Protein AF-E9J6K9-F1 (afdb_monomer_lite)

Foldseek 3Di:
DVLVVVLVVCLVVHPLPDPPGPNVVSLLVLLVVQVVLQVVLVPDDPVRCVVVVDDPDPPDPCVVVVQVVCCVPPPDNPCRVVCVVVVPPDDPSHPALVVLVVVLCVVCVCCVPPVVVVPNDDQDPVNNVVVVVSSLVSSVSSPRDND

Secondary structure (DSSP, 8-state):
-HHHHHHHHHHHTS-TTSTTSHHHHHHHHHHHHHHHHHHHHTT--HHHHHHHH--SS---TTHHHHHHHHHHH-SS-TTHHHHHHHTSS-------HHHHHHHHHHHHHHHHH-GGGGT--S--HHHHHHHHHHHHHHHHHTT----

Sequence (147 aa):
YFSNFQRFSSWYNGEPWIKGTQAYKDMQYACKMHSLTQAKLSKLDNNQFESEAKIADPWCPDHELLLKDFAAVCPLNTQSCYQMISKSPYIIKNLNNANMACAQCFFFSIILLWPQNIGIHNATNEDMEAFCHMWRCYGYFLGIEDE

Organism: Solenopsis invicta (NCBI:txid13686)

Structure (mmCIF, N/CA/C/O backbone):
data_AF-E9J6K9-F1
#
_entry.id   AF-E9J6K9-F1
#
loop_
_atom_site.group_PDB
_atom_site.id
_atom_site.type_symbol
_atom_site.label_atom_id
_atom_site.label_alt_id
_atom_site.label_comp_id
_atom_site.label_asym_id
_atom_site.label_entity_id
_atom_site.label_seq_id
_atom_site.pdbx_PDB_ins_code
_atom_site.Cartn_x
_atom_site.Cartn_y
_atom_site.Cartn_z
_atom_site.occupancy
_atom_site.B_iso_or_equiv
_atom_site.auth_seq_id
_atom_site.auth_comp_id
_atom_site.auth_asym_id
_atom_site.auth_atom_id
_atom_site.pdbx_PDB_model_num
ATOM 1 N N . TYR A 1 1 ? -4.933 -10.812 5.758 1.00 66.44 1 TYR A N 1
ATOM 2 C CA . TYR A 1 1 ? -3.640 -10.588 5.075 1.00 66.44 1 TYR A CA 1
ATOM 3 C C . TYR A 1 1 ? -3.635 -11.065 3.627 1.00 66.44 1 TYR A C 1
ATOM 5 O O . TYR A 1 1 ? -3.442 -10.230 2.754 1.00 66.44 1 TYR A O 1
ATOM 13 N N . PHE A 1 2 ? -3.928 -12.340 3.337 1.00 80.19 2 PHE A N 1
ATOM 14 C CA . PHE A 1 2 ? -3.914 -12.884 1.966 1.00 80.19 2 PHE A CA 1
ATOM 15 C C . PHE A 1 2 ? -4.754 -12.087 0.946 1.00 80.19 2 PHE A C 1
ATOM 17 O O . PHE A 1 2 ? -4.268 -11.759 -0.131 1.00 80.19 2 PHE A O 1
ATOM 24 N N . SER A 1 3 ? -5.963 -11.656 1.319 1.00 83.94 3 SER A N 1
ATOM 25 C CA . SER A 1 3 ? -6.820 -10.835 0.448 1.00 83.94 3 SER A CA 1
ATOM 26 C C . SER A 1 3 ? -6.194 -9.497 0.035 1.00 83.94 3 SER A C 1
ATOM 28 O O . SER A 1 3 ? -6.480 -8.994 -1.044 1.00 83.94 3 SER A O 1
ATOM 30 N N . ASN A 1 4 ? -5.363 -8.888 0.890 1.00 83.25 4 ASN A N 1
ATOM 31 C CA . ASN A 1 4 ? -4.685 -7.632 0.553 1.00 83.25 4 ASN A CA 1
ATOM 32 C C . ASN A 1 4 ? -3.567 -7.885 -0.454 1.00 83.25 4 ASN A C 1
ATOM 34 O O . ASN A 1 4 ? -3.444 -7.136 -1.415 1.00 83.25 4 ASN A O 1
ATOM 38 N N . PHE A 1 5 ? -2.824 -8.981 -0.285 1.00 86.50 5 PHE A N 1
ATOM 39 C CA . PHE A 1 5 ? -1.806 -9.399 -1.244 1.00 86.50 5 PHE A CA 1
ATOM 40 C C . PHE A 1 5 ? -2.405 -9.719 -2.621 1.00 86.50 5 PHE A C 1
ATOM 42 O O . PHE A 1 5 ? -1.859 -9.309 -3.639 1.00 86.50 5 PHE A O 1
ATOM 49 N N . GLN A 1 6 ? -3.565 -10.382 -2.670 1.00 90.56 6 GLN A N 1
ATOM 50 C CA . GLN A 1 6 ? -4.262 -10.652 -3.932 1.00 90.56 6 GLN A CA 1
ATOM 51 C C . GLN A 1 6 ? -4.650 -9.364 -4.670 1.00 90.56 6 GLN A C 1
ATOM 53 O O . GLN A 1 6 ? -4.396 -9.250 -5.866 1.00 90.56 6 GLN A O 1
ATOM 58 N N . ARG A 1 7 ? -5.212 -8.373 -3.962 1.00 91.50 7 ARG A N 1
ATOM 59 C CA . ARG A 1 7 ? -5.549 -7.067 -4.557 1.00 91.50 7 ARG A CA 1
ATOM 60 C C . ARG A 1 7 ? -4.307 -6.346 -5.056 1.00 91.50 7 ARG A C 1
ATOM 62 O O . ARG A 1 7 ? -4.294 -5.862 -6.177 1.00 91.50 7 ARG A O 1
ATOM 69 N N . PHE A 1 8 ? -3.250 -6.352 -4.250 1.00 89.12 8 PHE A N 1
ATOM 70 C CA . PHE A 1 8 ? -1.967 -5.770 -4.612 1.00 89.12 8 PHE A CA 1
ATOM 71 C C . PHE A 1 8 ? -1.403 -6.373 -5.902 1.00 89.12 8 PHE A C 1
ATOM 73 O O . PHE A 1 8 ? -1.047 -5.656 -6.832 1.00 89.12 8 PHE A O 1
ATOM 80 N N . SER A 1 9 ? -1.411 -7.704 -5.994 1.00 91.62 9 SER A N 1
ATOM 81 C CA . SER A 1 9 ? -1.018 -8.421 -7.204 1.00 91.62 9 SER A CA 1
ATOM 82 C C . SER A 1 9 ? -1.911 -8.061 -8.394 1.00 91.62 9 SER A C 1
ATOM 84 O O . SER A 1 9 ? -1.403 -7.874 -9.497 1.00 91.62 9 SER A O 1
ATOM 86 N N . SER A 1 10 ? -3.222 -7.890 -8.184 1.00 95.12 10 SER A N 1
ATOM 87 C CA . SER A 1 10 ? -4.127 -7.436 -9.244 1.00 95.12 10 SER A CA 1
ATOM 88 C C . SER A 1 10 ? -3.809 -6.025 -9.736 1.00 95.12 10 SER A C 1
ATOM 90 O O . SER A 1 10 ? -4.061 -5.755 -10.906 1.00 95.12 10 SER A O 1
ATOM 92 N N . TRP A 1 11 ? -3.303 -5.126 -8.888 1.00 94.25 11 TRP A N 1
ATOM 93 C CA . TRP A 1 11 ? -2.924 -3.774 -9.308 1.00 94.25 11 TRP A CA 1
ATOM 94 C C . TRP A 1 11 ? -1.689 -3.800 -10.204 1.00 94.25 11 TRP A C 1
ATOM 96 O O . TRP A 1 11 ? -1.707 -3.186 -11.260 1.00 94.25 11 TRP A O 1
ATOM 106 N N . TYR A 1 12 ? -0.665 -4.569 -9.823 1.00 92.00 12 TYR A N 1
ATOM 107 C CA . TYR A 1 12 ? 0.572 -4.715 -10.600 1.00 92.00 12 TYR A CA 1
ATOM 108 C C . TYR A 1 12 ? 0.377 -5.438 -11.934 1.00 92.00 12 TYR A C 1
ATOM 110 O O . TYR A 1 12 ? 1.006 -5.085 -12.924 1.00 92.00 12 TYR A O 1
ATOM 118 N N . ASN A 1 13 ? -0.476 -6.462 -11.954 1.00 94.06 13 ASN A N 1
ATOM 119 C CA . ASN A 1 13 ? -0.681 -7.314 -13.128 1.00 94.06 13 ASN A CA 1
ATOM 120 C C . ASN A 1 13 ? -1.870 -6.879 -13.997 1.00 94.06 13 ASN A C 1
ATOM 122 O O . ASN A 1 13 ? -2.243 -7.590 -14.929 1.00 94.06 13 ASN A O 1
ATOM 126 N N . GLY A 1 14 ? -2.513 -5.761 -13.667 1.00 93.81 14 GLY A N 1
ATOM 127 C CA . GLY A 1 14 ? -3.698 -5.277 -14.360 1.00 93.81 14 GLY A CA 1
ATOM 128 C C . GLY A 1 14 ? -3.661 -3.772 -14.573 1.00 93.81 14 GLY A C 1
ATOM 129 O O . GLY A 1 14 ? -2.646 -3.118 -14.375 1.00 93.81 14 GLY A O 1
ATOM 130 N N . GLU A 1 15 ? -4.800 -3.218 -14.977 1.00 94.19 15 GLU A N 1
ATOM 131 C CA . GLU A 1 15 ? -4.921 -1.798 -15.314 1.00 94.19 15 GLU A CA 1
ATOM 132 C C . GLU A 1 15 ? -5.886 -1.115 -14.336 1.00 94.19 15 GLU A C 1
ATOM 134 O O . GLU A 1 15 ? -7.087 -1.005 -14.618 1.00 94.19 15 GLU A O 1
ATOM 139 N N . PRO A 1 16 ? -5.412 -0.691 -13.147 1.00 94.75 16 PRO A N 1
ATOM 140 C CA . PRO A 1 16 ? -6.264 -0.110 -12.111 1.00 94.75 16 PRO A CA 1
ATOM 141 C C . PRO A 1 16 ? -6.841 1.258 -12.485 1.00 94.75 16 PRO A C 1
ATOM 143 O O . PRO A 1 16 ? -7.762 1.720 -11.820 1.00 94.75 16 PRO A O 1
ATOM 146 N N . TRP A 1 17 ? -6.349 1.884 -13.554 1.00 93.06 17 TRP A N 1
ATOM 147 C CA . TRP A 1 17 ? -6.869 3.131 -14.122 1.00 93.06 17 TRP A CA 1
ATOM 148 C C . TRP A 1 17 ? -7.993 2.920 -15.149 1.00 93.06 17 TRP A C 1
ATOM 150 O O . TRP A 1 17 ? -8.708 3.872 -15.467 1.00 93.06 17 TRP A O 1
ATOM 160 N N . ILE A 1 18 ? -8.206 1.699 -15.656 1.00 95.62 18 ILE A N 1
ATOM 161 C CA . ILE A 1 18 ? -9.270 1.417 -16.630 1.00 95.62 18 ILE A CA 1
ATOM 162 C C . ILE A 1 18 ? -10.536 0.955 -15.910 1.00 95.62 18 ILE A C 1
ATOM 164 O O . ILE A 1 18 ? -10.582 -0.107 -15.288 1.00 95.62 18 ILE A O 1
ATOM 168 N N . LYS A 1 19 ? -11.612 1.738 -16.033 1.00 95.62 19 LYS A N 1
ATOM 169 C CA . LYS A 1 19 ? -12.911 1.405 -15.433 1.00 95.62 19 LYS A CA 1
ATOM 170 C C . LYS A 1 19 ? -13.399 0.033 -15.901 1.00 95.62 19 LYS A C 1
ATOM 172 O O . LYS A 1 19 ? -13.457 -0.249 -17.092 1.00 95.62 19 LYS A O 1
ATOM 177 N N . GLY A 1 20 ? -13.821 -0.792 -14.945 1.00 93.94 20 GLY A N 1
ATOM 178 C CA . GLY A 1 20 ? -14.402 -2.113 -15.202 1.00 93.94 20 GLY A CA 1
ATOM 179 C C . GLY A 1 20 ? -13.421 -3.282 -15.094 1.00 93.94 20 GLY A C 1
ATOM 180 O O . GLY A 1 20 ? -13.884 -4.410 -14.897 1.00 93.94 20 GLY A O 1
ATOM 181 N N . THR A 1 21 ? -12.105 -3.032 -15.121 1.00 96.88 21 THR A N 1
ATOM 182 C CA . THR A 1 21 ? -11.092 -4.070 -14.870 1.00 96.88 21 THR A CA 1
ATOM 183 C C . THR A 1 21 ? -11.161 -4.572 -13.427 1.00 96.88 21 THR A C 1
ATOM 185 O O . THR A 1 21 ? -11.692 -3.903 -12.532 1.00 96.88 21 THR A O 1
ATOM 188 N N . GLN A 1 22 ? -10.623 -5.770 -13.181 1.00 96.25 22 GLN A N 1
ATOM 189 C CA . GLN A 1 22 ? -10.523 -6.305 -11.822 1.00 96.25 22 GLN A CA 1
ATOM 190 C C . GLN A 1 22 ? -9.632 -5.415 -10.942 1.00 96.25 22 GLN A C 1
ATOM 192 O O . GLN A 1 22 ? -10.032 -5.056 -9.839 1.00 96.25 22 GLN A O 1
ATOM 197 N N . ALA A 1 23 ? -8.502 -4.955 -11.485 1.00 96.38 23 ALA A N 1
ATOM 198 C CA . ALA A 1 23 ? -7.586 -4.044 -10.809 1.00 96.38 23 ALA A CA 1
ATOM 199 C C . ALA A 1 23 ? -8.278 -2.743 -10.368 1.00 96.38 23 ALA A C 1
ATOM 201 O O . ALA A 1 23 ? -8.119 -2.319 -9.224 1.00 96.38 23 ALA A O 1
ATOM 202 N N . TYR A 1 24 ? -9.107 -2.148 -11.237 1.00 96.31 24 TYR A N 1
ATOM 203 C CA . TYR A 1 24 ? -9.874 -0.944 -10.910 1.00 96.31 24 TYR A CA 1
ATOM 204 C C . TYR A 1 24 ? -10.867 -1.206 -9.776 1.00 96.31 24 TYR A C 1
ATOM 206 O O . TYR A 1 24 ? -10.946 -0.434 -8.822 1.00 96.31 24 TYR A O 1
ATOM 214 N N . LYS A 1 25 ? -11.609 -2.319 -9.841 1.00 96.31 25 LYS A N 1
ATOM 215 C CA . LYS A 1 25 ? -12.571 -2.700 -8.793 1.00 96.31 25 LYS A CA 1
ATOM 216 C C . LYS A 1 25 ? -11.883 -2.929 -7.449 1.00 96.31 25 LYS A C 1
ATOM 218 O O . LYS A 1 25 ? -12.385 -2.461 -6.429 1.00 96.31 25 LYS A O 1
ATOM 223 N N . ASP A 1 26 ? -10.735 -3.599 -7.447 1.00 96.00 26 ASP A N 1
ATOM 224 C CA . ASP A 1 26 ? -9.959 -3.857 -6.234 1.00 96.00 26 ASP A CA 1
ATOM 225 C C . ASP A 1 26 ? -9.374 -2.574 -5.636 1.00 96.00 26 ASP A C 1
ATOM 227 O O . ASP A 1 26 ? -9.365 -2.416 -4.414 1.00 96.00 26 ASP A O 1
ATOM 231 N N . MET A 1 27 ? -8.942 -1.634 -6.482 1.00 95.38 27 MET A N 1
ATOM 232 C CA . MET A 1 27 ? -8.468 -0.316 -6.054 1.00 95.38 27 MET A CA 1
ATOM 233 C C . MET A 1 27 ? -9.602 0.506 -5.421 1.00 95.38 27 MET A C 1
ATOM 235 O O . MET A 1 27 ? -9.465 1.016 -4.309 1.00 95.38 27 MET A O 1
ATOM 239 N N . GLN A 1 28 ? -10.772 0.552 -6.069 1.00 95.62 28 GLN A N 1
ATOM 240 C CA . GLN A 1 28 ? -11.968 1.216 -5.533 1.00 95.62 28 GLN A CA 1
ATOM 241 C C . GLN A 1 28 ? -12.440 0.582 -4.220 1.00 95.62 28 GLN A C 1
ATOM 243 O O . GLN A 1 28 ? -12.844 1.287 -3.293 1.00 95.62 28 GLN A O 1
ATOM 248 N N . TYR A 1 29 ? -12.367 -0.747 -4.110 1.00 95.25 29 TYR A N 1
ATOM 249 C CA . TYR A 1 29 ? -12.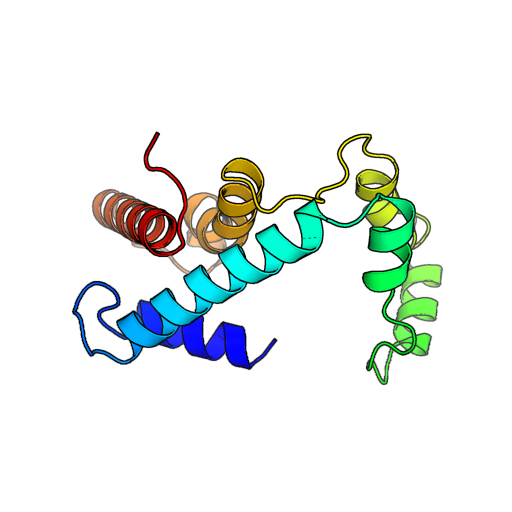673 -1.451 -2.871 1.00 95.25 29 TYR A CA 1
ATOM 250 C C . TYR A 1 29 ? -11.735 -1.016 -1.740 1.00 95.25 29 TYR A C 1
ATOM 252 O O . TYR A 1 29 ? -12.209 -0.688 -0.653 1.00 95.25 29 TYR A O 1
ATOM 260 N N . ALA A 1 30 ? -10.422 -0.978 -1.987 1.00 93.69 30 ALA A N 1
ATOM 261 C CA . ALA A 1 30 ? -9.445 -0.544 -0.992 1.00 93.69 30 ALA A CA 1
ATOM 262 C C . ALA A 1 30 ? -9.681 0.912 -0.561 1.00 93.69 30 ALA A C 1
ATOM 264 O O . ALA A 1 30 ? -9.808 1.167 0.635 1.00 93.69 30 ALA A O 1
ATOM 265 N N . CYS A 1 31 ? -9.866 1.833 -1.515 1.00 94.19 31 CYS A N 1
ATOM 266 C CA . CYS A 1 31 ? -10.216 3.228 -1.233 1.00 94.19 31 CYS A CA 1
ATOM 267 C C . CYS A 1 31 ? -11.468 3.330 -0.344 1.00 94.19 31 CYS A C 1
ATOM 269 O O . CYS A 1 31 ? -11.451 3.997 0.690 1.00 94.19 31 CYS A O 1
ATOM 271 N N . LYS A 1 32 ? -12.542 2.603 -0.683 1.00 95.25 32 LYS A N 1
ATOM 272 C CA . LYS A 1 32 ? -13.773 2.571 0.119 1.00 95.25 32 LYS A CA 1
ATOM 273 C C . LYS A 1 32 ? -13.522 2.051 1.535 1.00 95.25 32 LYS A C 1
ATOM 275 O O . LYS A 1 32 ? -14.063 2.602 2.493 1.00 95.25 32 LYS A O 1
ATOM 280 N N . MET A 1 33 ? -12.716 1.001 1.686 1.00 93.38 33 MET A N 1
ATOM 281 C CA . MET A 1 33 ? -12.370 0.459 3.001 1.00 93.38 33 MET A CA 1
ATOM 282 C C . MET A 1 33 ? -11.546 1.441 3.835 1.00 93.38 33 MET A C 1
ATOM 284 O O . MET A 1 33 ? -11.781 1.526 5.041 1.00 93.38 33 MET A O 1
ATOM 288 N N . HIS A 1 34 ? -10.644 2.212 3.221 1.00 92.38 34 HIS A N 1
ATOM 289 C CA . HIS A 1 34 ? -9.927 3.288 3.904 1.00 92.38 34 HIS A CA 1
ATOM 290 C C . HIS A 1 34 ? -10.900 4.359 4.400 1.00 92.38 34 HIS A C 1
ATOM 292 O O . HIS A 1 34 ? -10.896 4.668 5.588 1.00 92.38 34 HIS A O 1
ATOM 298 N N . SER A 1 35 ? -11.812 4.842 3.548 1.00 91.94 35 SER A N 1
ATOM 299 C CA . SER A 1 35 ? -12.809 5.851 3.938 1.00 91.94 35 SER A CA 1
ATOM 300 C C . SER A 1 35 ? -13.748 5.364 5.047 1.00 91.94 35 SER A C 1
ATOM 302 O O . SER A 1 35 ? -14.042 6.105 5.983 1.00 91.94 35 SER A O 1
ATOM 304 N N . LEU A 1 36 ? -14.212 4.111 4.980 1.00 93.25 36 LEU A N 1
ATOM 305 C CA . LEU A 1 36 ? -15.068 3.523 6.017 1.00 93.25 36 LEU A CA 1
ATOM 306 C C . LEU A 1 36 ? -14.324 3.360 7.343 1.00 93.25 36 LEU A C 1
ATOM 308 O O . LEU A 1 36 ? -14.862 3.701 8.396 1.00 93.25 36 LEU A O 1
ATOM 312 N N . THR A 1 37 ? -13.086 2.867 7.289 1.00 90.06 37 THR A N 1
ATOM 313 C CA . THR A 1 37 ? -12.221 2.750 8.469 1.00 90.06 37 THR A CA 1
ATOM 314 C C . THR A 1 37 ? -11.990 4.124 9.082 1.00 90.06 37 THR A C 1
ATOM 316 O O . THR A 1 37 ? -12.205 4.302 10.276 1.00 90.06 37 THR A O 1
ATOM 319 N N . GLN A 1 38 ? -11.670 5.120 8.262 1.00 89.50 38 GLN A N 1
ATOM 320 C CA . GLN A 1 38 ? -11.474 6.495 8.693 1.00 89.50 38 GLN A CA 1
ATOM 321 C C . GLN A 1 38 ? -12.716 7.079 9.381 1.00 89.50 38 GLN A C 1
ATOM 323 O O . GLN A 1 38 ? -12.621 7.647 10.468 1.00 89.50 38 GLN A O 1
ATOM 328 N N . ALA A 1 39 ? -13.898 6.891 8.791 1.00 90.56 39 ALA A N 1
ATOM 329 C CA . ALA A 1 39 ? -15.163 7.346 9.364 1.00 90.56 39 ALA A CA 1
ATOM 330 C C . ALA A 1 39 ? -15.548 6.610 10.659 1.00 90.56 39 ALA A C 1
ATOM 332 O O . ALA A 1 39 ? -16.301 7.149 11.472 1.00 90.56 39 ALA A O 1
ATOM 333 N N . LYS A 1 40 ? -15.076 5.371 10.846 1.00 90.94 40 LYS A N 1
ATOM 334 C CA . LYS A 1 40 ? -15.224 4.640 12.107 1.00 90.94 40 LYS A CA 1
ATOM 335 C C . LYS A 1 40 ? -14.274 5.207 13.160 1.00 90.94 40 LYS A C 1
ATOM 337 O O . LYS A 1 40 ? -14.720 5.566 14.245 1.00 90.94 40 LYS A O 1
ATOM 342 N N . LEU A 1 41 ? -12.990 5.322 12.829 1.00 88.12 41 LEU A N 1
ATOM 343 C CA . LEU A 1 41 ? -11.948 5.765 13.754 1.00 88.12 41 LEU A CA 1
ATOM 344 C C . LEU A 1 41 ? -12.155 7.205 14.242 1.00 88.12 41 LEU A C 1
ATOM 346 O O . LEU A 1 41 ? -11.871 7.498 15.402 1.00 88.12 41 LEU A O 1
ATOM 350 N N . SER A 1 42 ? -12.707 8.087 13.403 1.00 87.06 42 SER A N 1
ATOM 351 C CA . SER A 1 42 ? -13.007 9.475 13.779 1.00 87.06 42 SER A CA 1
ATOM 352 C C . SER A 1 42 ? -14.069 9.612 14.877 1.00 87.06 42 SER A C 1
ATOM 354 O O . SER A 1 42 ? -14.153 10.665 15.505 1.00 87.06 42 SER A O 1
ATOM 356 N N . LYS A 1 43 ? -14.868 8.565 15.122 1.00 89.88 43 LYS A N 1
ATOM 357 C CA . LYS A 1 43 ? -15.926 8.545 16.146 1.00 89.88 43 LYS A CA 1
ATOM 358 C C . LYS A 1 43 ? -15.474 7.969 17.484 1.00 89.88 43 LYS A C 1
ATOM 360 O O . L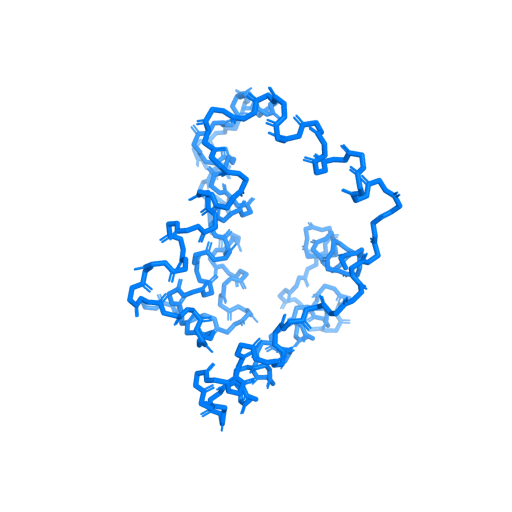YS A 1 43 ? -16.192 8.129 18.464 1.00 89.88 43 LYS A O 1
ATOM 365 N N . LEU A 1 44 ? -14.342 7.273 17.514 1.00 89.50 44 LEU A N 1
ATOM 366 C CA . LEU A 1 44 ? -13.831 6.643 18.728 1.00 89.50 44 LEU A CA 1
ATOM 367 C C . LEU A 1 44 ? -13.008 7.653 19.522 1.00 89.50 44 LEU A C 1
ATOM 369 O O . LEU A 1 44 ? -12.333 8.492 18.931 1.00 89.50 44 LEU A O 1
ATOM 373 N N . ASP A 1 45 ? -13.002 7.570 20.849 1.00 88.38 45 ASP A N 1
ATOM 374 C CA . ASP A 1 45 ? -11.947 8.165 21.677 1.00 88.38 45 ASP A CA 1
ATOM 375 C C . ASP A 1 45 ? -10.712 7.237 21.749 1.00 88.38 45 ASP A C 1
ATOM 377 O O . ASP A 1 45 ? -10.665 6.191 21.101 1.00 88.38 45 ASP A O 1
ATOM 381 N N . ASN A 1 46 ? -9.654 7.653 22.449 1.00 82.75 46 ASN A N 1
ATOM 382 C CA . ASN A 1 46 ? -8.409 6.875 22.496 1.00 82.75 46 ASN A CA 1
ATOM 383 C C . ASN A 1 46 ? -8.564 5.564 23.283 1.00 82.75 46 ASN A C 1
ATOM 385 O O . ASN A 1 46 ? -8.050 4.539 22.848 1.00 82.75 46 ASN A O 1
ATOM 389 N N . ASN A 1 47 ? -9.321 5.572 24.382 1.00 84.94 47 ASN A N 1
ATOM 390 C CA . ASN A 1 47 ? -9.546 4.379 25.199 1.00 84.94 47 ASN A CA 1
ATOM 391 C C . ASN A 1 47 ? -10.432 3.374 24.451 1.00 84.94 47 ASN A C 1
ATOM 393 O O . ASN A 1 47 ? -10.183 2.169 24.474 1.00 84.94 47 ASN A O 1
ATOM 397 N N . GLN A 1 48 ? -11.455 3.873 23.750 1.00 88.69 48 GLN A N 1
ATOM 398 C CA . GLN A 1 48 ? -12.303 3.060 22.879 1.00 88.69 48 GLN A CA 1
ATOM 399 C C . GLN A 1 48 ? -11.497 2.438 21.739 1.00 88.69 48 GLN A C 1
ATOM 401 O O . GLN A 1 48 ? -11.632 1.244 21.479 1.00 88.69 48 GLN A O 1
ATOM 406 N N . PHE A 1 49 ? -10.629 3.224 21.095 1.00 84.88 49 PHE A N 1
ATOM 407 C CA . PHE A 1 49 ? -9.741 2.726 20.051 1.00 84.88 49 PHE A CA 1
ATOM 408 C C . PHE A 1 49 ? -8.826 1.609 20.562 1.00 84.88 49 PHE A C 1
ATOM 410 O O . PHE A 1 49 ? -8.773 0.556 19.938 1.00 84.88 49 PHE A O 1
ATOM 417 N N . GLU A 1 50 ? -8.139 1.800 21.691 1.00 82.12 50 GLU A N 1
ATOM 418 C CA . GLU A 1 50 ? -7.245 0.778 22.254 1.00 82.12 50 GLU A CA 1
ATOM 419 C C . GLU A 1 50 ? -7.985 -0.517 22.596 1.00 82.12 50 GLU A C 1
ATOM 421 O O . GLU A 1 50 ? -7.489 -1.611 22.324 1.00 82.12 50 GLU A O 1
ATOM 426 N N . SER A 1 51 ? -9.193 -0.396 23.149 1.00 86.25 51 SER A N 1
ATOM 427 C CA . SER A 1 51 ? -10.052 -1.540 23.447 1.00 86.25 51 SER A CA 1
ATOM 428 C C . SER A 1 51 ? -10.467 -2.289 22.175 1.00 86.25 51 SER A C 1
ATOM 430 O O . SER A 1 51 ? -10.330 -3.509 22.109 1.00 86.25 51 SER A O 1
ATOM 432 N N . GLU A 1 52 ? -10.918 -1.572 21.138 1.00 86.19 52 GLU A N 1
ATOM 433 C CA . GLU A 1 52 ? -11.339 -2.174 19.864 1.00 86.19 52 GLU A CA 1
ATOM 434 C C . GLU A 1 52 ? -10.174 -2.728 19.034 1.00 86.19 52 GLU A C 1
ATOM 436 O O . GLU A 1 52 ? -10.346 -3.704 18.304 1.00 86.19 52 GLU A O 1
ATOM 441 N N . ALA A 1 53 ? -8.994 -2.115 19.119 1.00 82.44 53 ALA A N 1
ATOM 442 C CA . ALA A 1 53 ? -7.798 -2.554 18.408 1.00 82.44 53 ALA A CA 1
ATOM 443 C C . ALA A 1 53 ? -7.144 -3.786 19.057 1.00 82.44 53 ALA A C 1
ATOM 445 O O . ALA A 1 53 ? -6.287 -4.426 18.441 1.00 82.44 53 ALA A O 1
ATOM 446 N N . LYS A 1 54 ? -7.527 -4.136 20.293 1.00 83.50 54 LYS A N 1
ATOM 447 C CA . LYS A 1 54 ? -6.966 -5.278 21.012 1.00 83.50 54 LYS A CA 1
ATOM 448 C C . LYS A 1 54 ? -7.437 -6.595 20.396 1.00 83.50 54 LYS A C 1
ATOM 450 O O . LYS A 1 54 ? -8.602 -6.973 20.483 1.00 83.50 54 LYS A O 1
ATOM 455 N N . ILE A 1 55 ? -6.495 -7.351 19.839 1.00 82.25 55 ILE A N 1
ATOM 456 C CA . ILE A 1 55 ? -6.736 -8.722 19.381 1.00 82.25 55 ILE A CA 1
ATOM 457 C C . ILE A 1 55 ? -6.657 -9.639 20.606 1.00 82.25 55 ILE A C 1
ATOM 459 O O . ILE A 1 55 ? -5.575 -9.865 21.140 1.00 82.25 55 ILE A O 1
ATOM 463 N N . ALA A 1 56 ? -7.810 -10.111 21.087 1.00 80.38 56 ALA A N 1
ATOM 464 C CA . ALA A 1 56 ? -7.889 -10.899 22.320 1.00 80.38 56 ALA A CA 1
ATOM 465 C C . ALA A 1 56 ? -7.251 -12.293 22.187 1.00 80.38 56 ALA A C 1
ATOM 467 O O . ALA A 1 56 ? -6.632 -12.764 23.135 1.00 80.38 56 ALA A O 1
ATOM 468 N N . ASP A 1 57 ? -7.390 -12.915 21.016 1.00 81.19 57 ASP A N 1
ATOM 469 C CA . ASP A 1 57 ? -6.868 -14.248 20.714 1.00 81.19 57 ASP A CA 1
ATOM 470 C C . ASP A 1 57 ? -6.174 -14.223 19.341 1.00 81.19 57 ASP A C 1
ATOM 472 O O . ASP A 1 57 ? -6.806 -14.465 18.304 1.00 81.19 57 ASP A O 1
ATOM 476 N N . PRO A 1 58 ? -4.907 -13.773 19.277 1.00 78.94 58 PRO A N 1
ATOM 477 C CA . PRO A 1 58 ? -4.181 -13.724 18.022 1.00 78.94 58 PRO A CA 1
ATOM 478 C C . PRO A 1 58 ? -3.925 -15.149 17.539 1.00 78.94 58 PRO A C 1
ATOM 480 O O . PRO A 1 58 ? -3.253 -15.929 18.212 1.00 78.94 58 PRO A O 1
ATOM 483 N N . TRP A 1 59 ? -4.411 -15.485 16.342 1.00 82.62 59 TRP A N 1
ATOM 484 C CA . TRP A 1 59 ? -4.140 -16.806 15.792 1.00 82.62 59 TRP A CA 1
ATOM 485 C C . TRP A 1 59 ? -2.673 -16.924 15.356 1.00 82.62 59 TRP A C 1
ATOM 487 O O . TRP A 1 59 ? -2.299 -16.521 14.254 1.00 82.62 59 TRP A O 1
ATOM 497 N N . CYS A 1 60 ? -1.845 -17.462 16.246 1.00 83.31 60 CYS A N 1
ATOM 498 C CA . CYS A 1 60 ? -0.444 -17.768 16.011 1.00 83.31 60 CYS A CA 1
ATOM 499 C C . CYS A 1 60 ? -0.087 -19.064 16.768 1.00 83.31 60 CYS A C 1
ATOM 501 O O . CYS A 1 60 ? 0.106 -19.013 17.984 1.00 83.31 60 CYS A O 1
ATOM 503 N N . PRO A 1 61 ? -0.023 -20.228 16.087 1.00 88.00 61 PRO A N 1
ATOM 504 C CA . PRO A 1 61 ? 0.274 -21.508 16.740 1.00 88.00 61 PRO A CA 1
ATOM 505 C C . PRO A 1 61 ? 1.608 -21.502 17.495 1.00 88.00 61 PRO A C 1
ATOM 507 O O . PRO A 1 61 ? 1.733 -22.136 18.537 1.00 88.00 61 PRO A O 1
ATOM 510 N N . ASP A 1 62 ? 2.569 -20.721 17.005 1.00 89.75 62 ASP A N 1
ATOM 511 C CA . ASP A 1 62 ? 3.901 -20.596 17.590 1.00 89.75 62 ASP A CA 1
ATOM 512 C C . ASP A 1 62 ? 4.012 -19.424 18.577 1.00 89.75 62 ASP A C 1
ATOM 514 O O . ASP A 1 62 ? 5.115 -19.068 18.977 1.00 89.75 62 ASP A O 1
ATOM 518 N N . HIS A 1 63 ? 2.903 -18.796 18.989 1.00 84.69 63 HIS A N 1
ATOM 519 C CA . HIS A 1 63 ? 2.933 -17.586 19.819 1.00 84.69 63 HIS A CA 1
ATOM 520 C C . HIS A 1 63 ? 3.754 -17.765 21.101 1.00 84.69 63 HIS A C 1
ATOM 522 O O . HIS A 1 63 ? 4.633 -16.957 21.393 1.00 84.69 63 HIS A O 1
ATOM 528 N N . GLU A 1 64 ? 3.510 -18.843 21.851 1.00 85.88 64 GLU A N 1
ATOM 529 C CA . GLU A 1 64 ? 4.251 -19.120 23.086 1.00 85.88 64 GLU A CA 1
ATOM 530 C C . GLU A 1 64 ? 5.728 -19.433 22.835 1.00 85.88 64 GLU A C 1
ATOM 532 O O . GLU A 1 64 ? 6.580 -19.067 23.646 1.00 85.88 64 GLU A O 1
ATOM 537 N N . LEU A 1 65 ? 6.032 -20.111 21.725 1.00 89.38 65 LEU A N 1
ATOM 538 C CA . LEU A 1 65 ? 7.398 -20.445 21.337 1.00 89.38 65 LEU A CA 1
ATOM 539 C C . LEU A 1 65 ? 8.170 -19.172 20.980 1.00 89.38 65 LEU A C 1
ATOM 541 O O . LEU A 1 65 ? 9.217 -18.905 21.562 1.00 89.38 65 LEU A O 1
ATOM 545 N N . LEU A 1 66 ? 7.590 -18.335 20.119 1.00 85.00 66 LEU A N 1
ATOM 546 C CA . LEU A 1 66 ? 8.153 -17.047 19.729 1.00 85.00 66 LEU A CA 1
ATOM 547 C C . LEU A 1 66 ? 8.371 -16.144 20.946 1.00 85.00 66 LEU A C 1
ATOM 549 O O . LEU A 1 66 ? 9.429 -15.534 21.061 1.00 85.00 66 LEU A O 1
ATOM 553 N N . LEU A 1 67 ? 7.422 -16.077 21.886 1.00 82.88 67 LEU A N 1
ATOM 554 C CA . LEU A 1 67 ? 7.594 -15.294 23.115 1.00 82.88 67 LEU A CA 1
ATOM 555 C C . LEU A 1 67 ? 8.799 -15.759 23.945 1.00 82.88 67 LEU A C 1
ATOM 557 O O . LEU A 1 67 ? 9.541 -14.917 24.453 1.00 82.88 67 LEU A O 1
ATOM 561 N N . LYS A 1 68 ? 9.011 -17.075 24.072 1.00 87.44 68 LYS A N 1
ATOM 562 C CA . LYS A 1 68 ? 10.177 -17.637 24.776 1.00 87.44 68 LYS A CA 1
ATOM 563 C C . LYS A 1 68 ? 11.477 -17.302 24.053 1.00 87.44 68 LYS A C 1
ATOM 565 O O . LYS A 1 68 ? 12.418 -16.838 24.695 1.00 87.44 68 LYS A O 1
ATOM 570 N N . ASP A 1 69 ? 11.508 -17.482 22.737 1.00 86.81 69 ASP A N 1
ATOM 571 C CA . ASP A 1 69 ? 12.695 -17.224 21.921 1.00 86.81 69 ASP A CA 1
ATOM 572 C C . ASP A 1 69 ? 13.072 -15.739 21.939 1.00 86.81 69 ASP A C 1
ATOM 574 O O . ASP A 1 69 ? 14.229 -15.385 22.176 1.00 86.81 69 ASP A O 1
ATOM 578 N N . PHE A 1 70 ? 12.093 -14.843 21.784 1.00 81.62 70 PHE A N 1
ATOM 579 C CA . PHE A 1 70 ? 12.346 -13.410 21.878 1.00 81.62 70 PHE A CA 1
ATOM 580 C C . PHE A 1 70 ? 12.815 -12.997 23.277 1.00 81.62 70 PHE A C 1
ATOM 582 O O . PHE A 1 70 ? 13.721 -12.173 23.377 1.00 81.62 70 PHE A O 1
ATOM 589 N N . ALA A 1 71 ? 12.255 -13.565 24.350 1.00 80.81 71 ALA A N 1
ATOM 590 C CA . ALA A 1 71 ? 12.707 -13.277 25.712 1.00 80.81 71 ALA A CA 1
ATOM 591 C C . ALA A 1 71 ? 14.147 -13.758 25.977 1.00 80.81 71 ALA A C 1
ATOM 593 O O . ALA A 1 71 ? 14.852 -13.150 26.781 1.00 80.81 71 ALA A O 1
ATOM 594 N N . ALA A 1 72 ? 14.587 -14.827 25.307 1.00 84.56 72 ALA A N 1
ATOM 595 C CA . ALA A 1 72 ? 15.932 -15.377 25.451 1.00 84.56 72 ALA A CA 1
ATOM 596 C C . ALA A 1 72 ? 16.996 -14.622 24.634 1.00 84.56 72 ALA A C 1
ATOM 598 O O . ALA A 1 72 ? 18.145 -14.538 25.066 1.00 84.56 72 ALA A O 1
ATOM 599 N N . VAL A 1 73 ? 16.637 -14.096 23.455 1.00 81.62 73 VAL A N 1
ATOM 600 C CA . VAL A 1 73 ? 17.605 -13.555 22.480 1.00 81.62 73 VAL A CA 1
ATOM 601 C C . VAL A 1 73 ? 17.561 -12.029 22.372 1.00 81.62 73 VAL A C 1
ATOM 603 O O . VAL A 1 73 ? 18.567 -11.417 22.016 1.00 81.62 73 VAL A O 1
ATOM 606 N N . CYS A 1 74 ? 16.428 -11.384 22.663 1.00 69.12 74 CYS A N 1
ATOM 607 C CA . CYS A 1 74 ? 16.287 -9.945 22.466 1.00 69.12 74 CYS A CA 1
ATOM 608 C C . CYS A 1 74 ? 16.886 -9.163 23.657 1.00 69.12 74 CYS A C 1
ATOM 610 O O . CYS A 1 74 ? 16.341 -9.219 24.759 1.00 69.12 74 CYS A O 1
ATOM 612 N N . PRO A 1 75 ? 17.970 -8.380 23.466 1.00 65.12 75 PRO A N 1
ATOM 613 C CA . PRO A 1 75 ? 18.551 -7.548 24.530 1.00 65.12 75 PRO A CA 1
ATOM 614 C C . PRO A 1 75 ? 17.637 -6.378 24.925 1.00 65.12 75 PRO A C 1
ATOM 616 O O . PRO A 1 75 ? 17.820 -5.741 25.961 1.00 65.12 75 PRO A O 1
ATOM 619 N N . LEU A 1 76 ? 16.647 -6.088 24.085 1.00 57.84 76 LEU A N 1
ATOM 620 C CA . LEU A 1 76 ? 15.556 -5.178 24.361 1.00 57.84 76 LEU A CA 1
ATOM 621 C C . LEU A 1 76 ? 14.378 -6.025 24.853 1.00 57.84 76 LEU A C 1
ATOM 623 O O . LEU A 1 76 ? 14.035 -7.011 24.209 1.00 57.84 76 LEU A O 1
ATOM 627 N N . ASN A 1 77 ? 13.733 -5.650 25.961 1.00 58.62 77 ASN A N 1
ATOM 628 C CA . ASN A 1 77 ? 12.463 -6.268 26.370 1.00 58.62 77 ASN A CA 1
ATOM 629 C C . ASN A 1 77 ? 11.555 -6.395 25.127 1.00 58.62 77 ASN A C 1
ATOM 631 O O . ASN A 1 77 ? 11.494 -5.443 24.354 1.00 58.62 77 ASN A O 1
ATOM 635 N N . THR A 1 78 ? 10.883 -7.530 24.901 1.00 53.22 78 THR A N 1
ATOM 636 C CA . THR A 1 78 ? 9.960 -7.779 23.768 1.00 53.22 78 THR A CA 1
ATOM 637 C C . THR A 1 78 ? 8.995 -6.624 23.499 1.00 53.22 78 THR A C 1
ATOM 639 O O . THR A 1 78 ? 8.583 -6.382 22.367 1.00 53.22 78 THR A O 1
ATOM 642 N N . GLN A 1 79 ? 8.682 -5.849 24.535 1.00 54.06 79 GLN A N 1
ATOM 643 C CA . GLN A 1 79 ? 7.893 -4.632 24.440 1.00 54.06 79 GLN A CA 1
ATOM 644 C C . GLN A 1 79 ? 8.595 -3.437 23.760 1.00 54.06 79 GLN A C 1
ATOM 646 O O . GLN A 1 79 ? 7.913 -2.484 23.430 1.00 54.06 79 GLN A O 1
ATOM 651 N N . SER A 1 80 ? 9.916 -3.401 23.579 1.00 51.62 80 SER A N 1
ATOM 652 C CA . SER A 1 80 ? 10.704 -2.183 23.305 1.00 51.62 80 SER A CA 1
ATOM 653 C C . SER A 1 80 ? 10.444 -1.562 21.934 1.00 51.62 80 SER A C 1
ATOM 655 O O . SER A 1 80 ? 10.351 -0.340 21.827 1.00 51.62 80 SER A O 1
ATOM 657 N N . CYS A 1 81 ? 10.310 -2.377 20.886 1.00 47.31 81 CYS A N 1
ATOM 658 C CA . CYS A 1 81 ? 10.004 -1.880 19.541 1.00 47.31 81 CYS A CA 1
ATOM 659 C C . CYS A 1 81 ? 8.582 -1.295 19.508 1.00 47.31 81 CYS A C 1
ATOM 661 O O . CYS A 1 81 ? 8.350 -0.222 18.955 1.00 47.31 81 CYS A O 1
ATOM 663 N N . TYR A 1 82 ? 7.653 -1.955 20.209 1.00 53.22 82 TYR A N 1
ATOM 664 C CA . TYR A 1 82 ? 6.302 -1.452 20.453 1.00 53.22 82 TYR A CA 1
ATOM 665 C C . TYR A 1 82 ? 6.284 -0.229 21.373 1.00 53.22 82 TYR A C 1
ATOM 667 O O . TYR A 1 82 ? 5.468 0.657 21.162 1.00 53.22 82 TYR A O 1
ATOM 675 N N . GLN A 1 83 ? 7.188 -0.134 22.350 1.00 53.34 83 GLN A N 1
ATOM 676 C CA . GLN A 1 83 ? 7.265 0.986 23.284 1.00 53.34 83 GLN A CA 1
ATOM 677 C C . GLN A 1 83 ? 7.629 2.287 22.582 1.00 53.34 83 GLN A C 1
ATOM 679 O O . GLN A 1 83 ? 7.173 3.336 23.017 1.00 53.34 83 GLN A O 1
ATOM 684 N N . MET A 1 84 ? 8.426 2.251 21.513 1.00 54.66 84 MET A N 1
ATOM 685 C CA . MET A 1 84 ? 8.730 3.456 20.736 1.00 54.66 84 MET A CA 1
ATOM 686 C C . MET A 1 84 ? 7.464 4.044 20.095 1.00 54.66 84 MET A C 1
ATOM 688 O O . MET A 1 84 ? 7.257 5.253 20.133 1.00 54.66 84 MET A O 1
ATOM 692 N N . ILE A 1 85 ? 6.583 3.181 19.584 1.00 57.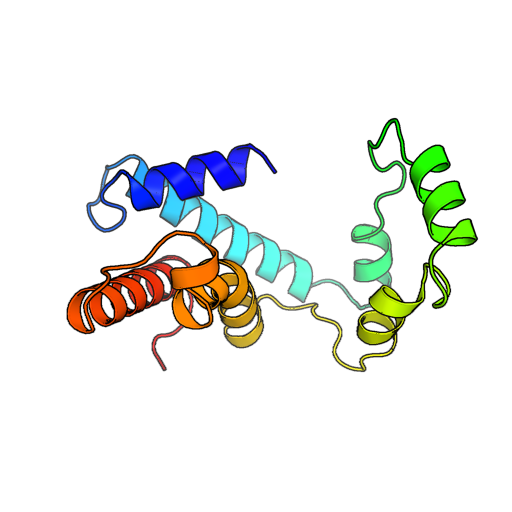66 85 ILE A N 1
ATOM 693 C CA . ILE A 1 85 ? 5.298 3.574 18.995 1.00 57.66 85 ILE A CA 1
ATOM 694 C C . ILE A 1 85 ? 4.270 3.891 20.093 1.00 57.66 85 ILE A C 1
ATOM 696 O O . ILE A 1 85 ? 3.546 4.871 19.981 1.00 57.66 85 ILE A O 1
ATOM 700 N N . SER A 1 86 ? 4.231 3.125 21.187 1.00 56.25 86 SER A N 1
ATOM 701 C CA . SER A 1 86 ? 3.256 3.302 22.272 1.00 56.25 86 SER A CA 1
ATOM 702 C C . SER A 1 86 ? 3.574 4.479 23.200 1.00 56.25 86 SER A C 1
ATOM 704 O O . SER A 1 86 ? 2.681 4.984 23.868 1.00 56.25 86 SER A O 1
ATOM 706 N N . LYS A 1 87 ? 4.843 4.900 23.286 1.00 59.53 87 LYS A N 1
ATOM 707 C CA . LYS A 1 87 ? 5.276 6.126 23.982 1.00 59.53 87 LYS A CA 1
ATOM 708 C C . LYS A 1 87 ? 5.262 7.344 23.061 1.00 59.53 87 LYS A C 1
ATOM 710 O O . LYS A 1 87 ? 5.510 8.453 23.531 1.00 59.53 87 LYS A O 1
ATOM 715 N N . SER A 1 88 ? 5.000 7.153 21.766 1.00 60.28 88 SER A N 1
ATOM 716 C CA . SER A 1 88 ? 4.787 8.268 20.855 1.00 60.28 88 SER A CA 1
ATOM 717 C C . SER A 1 88 ? 3.533 9.026 21.295 1.00 60.28 88 SER A C 1
ATOM 719 O O . SER A 1 88 ? 2.483 8.406 21.470 1.00 60.28 88 SER A O 1
ATOM 721 N N . PRO A 1 89 ? 3.585 10.362 21.436 1.00 58.28 89 PRO A N 1
ATOM 722 C CA . PRO A 1 89 ? 2.376 11.154 21.658 1.00 58.28 89 PRO A CA 1
ATOM 723 C C . PRO A 1 89 ? 1.436 11.108 20.439 1.00 58.28 89 PRO A C 1
ATOM 725 O O . PRO A 1 89 ? 0.276 11.506 20.530 1.00 58.28 89 PRO A O 1
ATOM 728 N N . TYR A 1 90 ? 1.924 10.613 19.296 1.00 59.25 90 TYR A N 1
ATOM 729 C CA . TYR A 1 90 ? 1.159 10.442 18.072 1.00 59.25 90 TYR A CA 1
ATOM 730 C C . TYR A 1 90 ? 0.504 9.063 18.044 1.00 59.25 90 TYR A C 1
ATOM 732 O O . TYR A 1 90 ? 1.067 8.094 17.535 1.00 59.25 90 TYR A O 1
ATOM 740 N N . ILE A 1 91 ? -0.724 8.986 18.556 1.00 63.34 91 ILE A N 1
ATOM 741 C CA . ILE A 1 91 ? -1.599 7.848 18.275 1.00 63.34 91 ILE A CA 1
ATOM 742 C C . ILE A 1 91 ? -1.990 7.943 16.799 1.00 63.34 91 ILE A C 1
ATOM 744 O O . ILE A 1 91 ? -2.650 8.898 16.379 1.00 63.34 91 ILE A O 1
ATOM 748 N N . ILE A 1 92 ? -1.599 6.941 16.010 1.00 65.81 92 ILE A N 1
ATOM 749 C CA . ILE A 1 92 ? -2.009 6.773 14.608 1.00 65.81 92 ILE A CA 1
ATOM 750 C C . ILE A 1 92 ? -3.478 6.330 14.593 1.00 65.81 92 ILE A C 1
ATOM 752 O O . ILE A 1 92 ? -3.822 5.188 14.312 1.00 65.81 92 ILE A O 1
ATOM 756 N N . LYS A 1 93 ? -4.363 7.243 14.984 1.00 68.12 93 LYS A N 1
ATOM 757 C CA . LYS A 1 93 ? -5.804 7.012 15.079 1.00 68.12 93 LYS A CA 1
ATOM 758 C C . LYS A 1 93 ? -6.520 7.318 13.771 1.00 68.12 93 LYS A C 1
ATOM 760 O O . LYS A 1 93 ? -7.655 6.919 13.577 1.00 68.12 93 LYS A O 1
ATOM 765 N N . ASN A 1 94 ? -5.885 8.079 12.892 1.00 72.31 94 ASN A N 1
ATOM 766 C CA . ASN A 1 94 ? -6.522 8.659 11.724 1.00 72.31 94 ASN A CA 1
ATOM 767 C C . ASN A 1 94 ? -5.781 8.196 10.464 1.00 72.31 94 ASN A C 1
ATOM 769 O O . ASN A 1 94 ? -4.565 8.317 10.394 1.00 72.31 94 ASN A O 1
ATOM 773 N N . LEU A 1 95 ? -6.495 7.687 9.467 1.00 82.12 95 LEU A N 1
ATOM 774 C CA . LEU A 1 95 ? -5.994 7.453 8.114 1.00 82.12 95 LEU A CA 1
ATOM 775 C C . LEU A 1 95 ? -6.000 8.771 7.325 1.00 82.12 95 LEU A C 1
ATOM 777 O O . LEU A 1 95 ? -6.72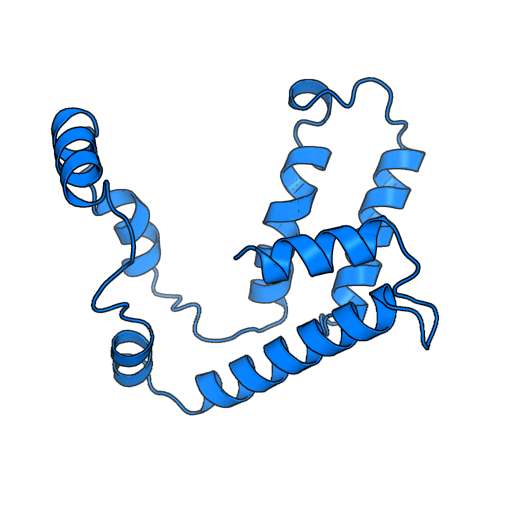0 8.922 6.341 1.00 82.12 95 LEU A O 1
ATOM 781 N N . ASN A 1 96 ? -5.219 9.747 7.789 1.00 84.62 96 ASN A N 1
ATOM 782 C CA . ASN A 1 96 ? -4.971 10.977 7.041 1.00 84.62 96 ASN A CA 1
ATOM 783 C C . ASN A 1 96 ? -3.933 10.732 5.930 1.00 84.62 96 ASN A C 1
ATOM 785 O O . ASN A 1 96 ? -3.284 9.682 5.902 1.00 84.62 96 ASN A O 1
ATOM 789 N N . ASN A 1 97 ? -3.739 11.716 5.046 1.00 86.56 97 ASN A N 1
ATOM 790 C CA . ASN A 1 97 ? -2.794 11.613 3.927 1.00 86.56 97 ASN A CA 1
ATOM 791 C C . ASN A 1 97 ? -1.381 11.222 4.379 1.00 86.56 97 ASN A C 1
ATOM 793 O O . ASN A 1 97 ? -0.763 10.367 3.754 1.00 86.56 97 ASN A O 1
ATOM 797 N N . ALA A 1 98 ? -0.896 11.756 5.505 1.00 87.25 98 ALA A N 1
ATOM 798 C CA . ALA A 1 98 ? 0.430 11.426 6.027 1.00 87.25 98 ALA A CA 1
ATOM 799 C C . ALA A 1 98 ? 0.559 9.943 6.415 1.00 87.25 98 ALA A C 1
ATOM 801 O O . ALA A 1 98 ? 1.524 9.280 6.037 1.00 87.25 98 ALA A O 1
ATOM 802 N N . ASN A 1 99 ? -0.427 9.397 7.128 1.00 86.44 99 ASN A N 1
ATOM 803 C CA . ASN A 1 99 ? -0.417 7.994 7.540 1.00 86.44 99 ASN A CA 1
ATOM 804 C C . ASN A 1 99 ? -0.625 7.052 6.348 1.00 86.44 99 ASN A C 1
ATOM 806 O O . ASN A 1 99 ? 0.012 6.001 6.275 1.00 86.44 99 ASN A O 1
ATOM 810 N N . MET A 1 100 ? -1.455 7.450 5.383 1.00 89.94 100 MET A N 1
ATOM 811 C CA . MET A 1 100 ? -1.644 6.732 4.122 1.00 89.94 100 MET A CA 1
ATOM 812 C C . MET A 1 100 ? -0.363 6.709 3.273 1.00 89.94 100 MET A C 1
ATOM 814 O O . MET A 1 100 ? 0.043 5.645 2.805 1.00 89.94 100 MET A O 1
ATOM 818 N N . ALA A 1 101 ? 0.323 7.844 3.132 1.00 89.88 101 ALA A N 1
ATOM 819 C CA . ALA A 1 101 ? 1.594 7.946 2.416 1.00 89.88 101 ALA A CA 1
ATOM 820 C C . ALA A 1 101 ? 2.710 7.162 3.123 1.00 89.88 101 ALA A C 1
ATOM 822 O O . ALA A 1 101 ? 3.486 6.458 2.478 1.00 89.88 101 ALA A O 1
ATOM 823 N N . CYS A 1 102 ? 2.755 7.208 4.459 1.00 88.00 102 CYS A N 1
ATOM 824 C CA . CYS A 1 102 ? 3.672 6.393 5.253 1.00 88.00 102 CYS A CA 1
ATOM 825 C C . CYS A 1 102 ? 3.432 4.896 5.011 1.00 88.00 102 CYS A C 1
ATOM 827 O O . CYS A 1 102 ? 4.382 4.159 4.752 1.00 88.00 102 CYS A O 1
ATOM 829 N N . ALA A 1 103 ? 2.168 4.456 4.999 1.00 87.00 103 ALA A N 1
ATOM 830 C CA . ALA A 1 103 ? 1.811 3.079 4.671 1.00 87.00 103 ALA A CA 1
ATOM 831 C C . ALA A 1 103 ? 2.274 2.679 3.258 1.00 87.00 103 ALA A C 1
ATOM 833 O O . ALA A 1 103 ? 2.839 1.600 3.089 1.00 87.00 103 ALA A O 1
ATOM 834 N N . GLN A 1 104 ? 2.091 3.545 2.254 1.00 89.50 104 GLN A N 1
ATOM 835 C CA . GLN A 1 104 ? 2.575 3.293 0.891 1.00 89.50 104 GLN A CA 1
ATOM 836 C C . GLN A 1 104 ? 4.097 3.193 0.808 1.00 89.50 104 GLN A C 1
ATOM 838 O O . GLN A 1 104 ? 4.613 2.315 0.117 1.00 89.50 104 GLN A O 1
ATOM 843 N N . CYS A 1 105 ? 4.812 4.044 1.546 1.00 90.12 105 CYS A N 1
ATOM 844 C CA . CYS A 1 105 ? 6.271 4.062 1.583 1.00 90.12 105 CYS A CA 1
ATOM 845 C C . CYS A 1 105 ? 6.848 2.680 1.923 1.00 90.12 105 CYS A C 1
ATOM 847 O O . CYS A 1 105 ? 7.816 2.253 1.297 1.00 90.12 105 CYS A O 1
ATOM 849 N N . PHE A 1 106 ? 6.219 1.911 2.818 1.00 87.12 106 PHE A N 1
ATOM 850 C CA . PHE A 1 106 ? 6.676 0.553 3.147 1.00 87.12 106 PHE A CA 1
ATOM 851 C C . PHE A 1 106 ? 6.691 -0.417 1.959 1.00 87.12 106 PHE A C 1
ATOM 853 O O . PHE A 1 106 ? 7.450 -1.383 1.983 1.00 87.12 106 PHE A O 1
ATOM 860 N N . PHE A 1 107 ? 5.892 -0.179 0.919 1.00 84.50 107 PHE A N 1
ATOM 861 C CA . PHE A 1 107 ? 5.827 -1.072 -0.236 1.00 84.50 107 PHE A CA 1
ATOM 862 C C . PHE A 1 107 ? 6.847 -0.744 -1.329 1.00 84.50 107 PHE A C 1
ATOM 864 O O . PHE A 1 107 ? 7.277 -1.652 -2.036 1.00 84.50 107 PHE A O 1
ATOM 871 N N . PHE A 1 108 ? 7.233 0.525 -1.488 1.00 87.88 108 PHE A N 1
ATOM 872 C CA . PHE A 1 108 ? 8.111 0.947 -2.585 1.00 87.88 108 PHE A CA 1
ATOM 873 C C . PHE A 1 108 ? 9.487 1.448 -2.128 1.00 87.88 108 PHE A C 1
ATOM 875 O O . PHE A 1 108 ? 10.435 1.407 -2.908 1.00 87.88 108 PHE A O 1
ATOM 882 N N . SER A 1 109 ? 9.648 1.866 -0.867 1.00 90.25 109 SER A N 1
ATOM 883 C CA . SER A 1 109 ? 10.913 2.431 -0.366 1.00 90.25 109 SER A CA 1
ATOM 884 C C . SER A 1 109 ? 12.085 1.462 -0.42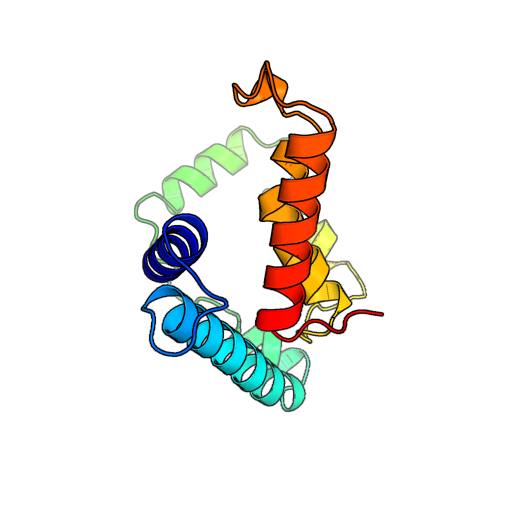8 1.00 90.25 109 SER A C 1
ATOM 886 O O . SER A 1 109 ? 13.177 1.877 -0.790 1.00 90.25 109 SER A O 1
ATOM 888 N N . ILE A 1 110 ? 11.884 0.173 -0.137 1.00 89.69 110 ILE A N 1
ATOM 889 C CA . ILE A 1 110 ? 12.964 -0.827 -0.204 1.00 89.69 110 ILE A CA 1
ATOM 890 C C . ILE A 1 110 ? 13.499 -0.943 -1.636 1.00 89.69 110 ILE A C 1
ATOM 892 O O . ILE A 1 110 ? 14.709 -1.039 -1.833 1.00 89.69 110 ILE A O 1
ATOM 896 N N . ILE A 1 111 ? 12.605 -0.870 -2.627 1.00 91.38 111 ILE A N 1
ATOM 897 C CA . ILE A 1 111 ? 12.968 -0.886 -4.047 1.00 91.38 111 ILE A CA 1
ATOM 898 C C . ILE A 1 111 ? 13.770 0.366 -4.409 1.00 91.38 111 ILE A C 1
ATOM 900 O O . ILE A 1 111 ? 14.753 0.253 -5.128 1.00 91.38 111 ILE A O 1
ATOM 904 N N . LEU A 1 112 ? 13.407 1.538 -3.878 1.00 91.62 112 LEU A N 1
ATOM 905 C CA . LEU A 1 112 ? 14.127 2.785 -4.152 1.00 91.62 112 LEU A CA 1
ATOM 906 C C . LEU A 1 112 ? 15.479 2.887 -3.439 1.00 91.62 112 LEU A C 1
ATOM 908 O O . LEU A 1 112 ? 16.449 3.359 -4.022 1.00 91.62 112 LEU A O 1
ATOM 912 N N . LEU A 1 113 ? 15.542 2.472 -2.175 1.00 91.88 113 LEU A N 1
ATOM 913 C CA . LEU A 1 113 ? 16.720 2.648 -1.327 1.00 91.88 113 LEU A CA 1
ATOM 914 C C . LEU A 1 113 ? 17.775 1.569 -1.577 1.00 91.88 113 LEU A C 1
ATOM 916 O O . LEU A 1 113 ? 18.969 1.866 -1.540 1.00 91.88 113 LEU A O 1
ATOM 920 N N . TRP A 1 114 ? 17.350 0.328 -1.830 1.00 92.25 114 TRP A N 1
ATOM 921 C CA . TRP A 1 114 ? 18.251 -0.819 -1.976 1.00 92.25 114 TRP A CA 1
ATOM 922 C C . TRP A 1 114 ? 17.844 -1.769 -3.117 1.00 92.25 114 TRP A C 1
ATOM 924 O O . TRP A 1 114 ? 17.726 -2.976 -2.884 1.00 92.25 114 TRP A O 1
ATOM 934 N N . PRO A 1 115 ? 17.681 -1.277 -4.362 1.00 91.62 115 PRO A N 1
ATOM 935 C CA . PRO A 1 115 ? 17.235 -2.100 -5.494 1.00 91.62 115 PRO A CA 1
ATOM 936 C C . PRO A 1 115 ? 18.143 -3.318 -5.730 1.00 91.62 115 PRO A C 1
ATOM 938 O O . PRO A 1 115 ? 17.669 -4.439 -5.915 1.00 91.62 115 PRO A O 1
ATOM 941 N N . GLN A 1 116 ? 19.461 -3.135 -5.630 1.00 91.69 116 GLN A N 1
ATOM 942 C CA . GLN A 1 116 ? 20.435 -4.204 -5.874 1.00 91.69 116 GLN A CA 1
ATOM 943 C C . GLN A 1 116 ? 20.374 -5.320 -4.821 1.00 91.69 116 GLN A C 1
ATOM 945 O O . GLN A 1 116 ? 20.594 -6.484 -5.150 1.00 91.69 116 GLN A O 1
ATOM 950 N N . ASN A 1 117 ? 20.030 -4.999 -3.570 1.00 92.88 117 ASN A N 1
ATOM 951 C CA . ASN A 1 117 ? 19.959 -5.981 -2.482 1.00 92.88 117 ASN A CA 1
ATOM 952 C C . ASN A 1 117 ? 18.761 -6.928 -2.626 1.00 92.88 117 ASN A C 1
ATOM 954 O O . ASN A 1 117 ? 18.721 -7.969 -1.974 1.00 92.88 117 ASN A O 1
ATOM 958 N N . ILE A 1 118 ? 17.794 -6.567 -3.471 1.00 90.75 118 ILE A N 1
ATOM 959 C CA . ILE A 1 118 ? 16.591 -7.353 -3.754 1.00 90.75 118 ILE A CA 1
ATOM 960 C C . ILE A 1 118 ? 16.562 -7.879 -5.197 1.00 90.75 118 ILE A C 1
ATOM 962 O O . ILE A 1 118 ? 15.516 -8.308 -5.678 1.00 90.75 118 ILE A O 1
ATOM 966 N N . GLY A 1 119 ? 17.707 -7.864 -5.890 1.00 92.38 119 GLY A N 1
ATOM 967 C CA . GLY A 1 119 ? 17.860 -8.455 -7.223 1.00 92.38 119 GLY A CA 1
ATOM 968 C C . GLY A 1 119 ? 17.527 -7.529 -8.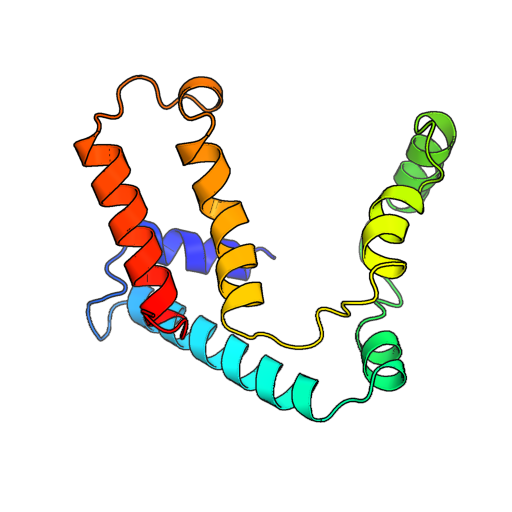396 1.00 92.38 119 GLY A C 1
ATOM 969 O O . GLY A 1 119 ? 17.527 -7.977 -9.542 1.00 92.38 119 GLY A O 1
ATOM 970 N N . ILE A 1 120 ? 17.269 -6.242 -8.152 1.00 92.19 120 ILE A N 1
ATOM 971 C CA . ILE A 1 120 ? 17.030 -5.243 -9.200 1.00 92.19 120 ILE A CA 1
ATOM 972 C C . ILE A 1 120 ? 18.373 -4.597 -9.561 1.00 92.19 120 ILE A C 1
ATOM 974 O O . ILE A 1 120 ? 18.789 -3.602 -8.971 1.00 92.19 120 ILE A O 1
ATOM 978 N N . HIS A 1 121 ? 19.089 -5.202 -10.510 1.00 89.06 121 HIS A N 1
ATOM 979 C CA . HIS A 1 121 ? 20.458 -4.788 -10.853 1.00 89.06 121 HIS A CA 1
ATOM 980 C C . HIS A 1 121 ? 20.558 -3.813 -12.034 1.00 89.06 121 HIS A C 1
ATOM 982 O O . HIS A 1 121 ? 21.514 -3.047 -12.093 1.00 89.06 121 HIS A O 1
ATOM 988 N N . ASN A 1 122 ? 19.580 -3.818 -12.945 1.00 90.62 122 ASN A N 1
ATOM 989 C CA . ASN A 1 122 ? 19.649 -3.094 -14.222 1.00 90.62 122 ASN A CA 1
ATOM 990 C C . ASN A 1 122 ? 18.508 -2.081 -14.410 1.00 90.62 122 ASN A C 1
ATOM 992 O O . ASN A 1 122 ? 18.187 -1.752 -15.547 1.00 90.62 122 ASN A O 1
ATOM 996 N N . ALA A 1 123 ? 17.869 -1.627 -13.327 1.00 92.00 123 ALA A N 1
ATOM 997 C CA . ALA A 1 123 ? 16.855 -0.579 -13.428 1.00 92.00 123 ALA A CA 1
ATOM 998 C C . ALA A 1 123 ? 17.517 0.733 -13.860 1.00 92.00 123 ALA A C 1
ATOM 1000 O O . ALA A 1 123 ? 18.480 1.179 -13.228 1.00 92.00 123 ALA A O 1
ATOM 1001 N N . THR A 1 124 ? 17.015 1.335 -14.936 1.00 94.62 124 THR A N 1
ATOM 1002 C CA . THR A 1 124 ? 17.458 2.666 -15.354 1.00 94.62 124 THR A CA 1
ATOM 1003 C C . THR A 1 124 ? 16.827 3.742 -14.470 1.00 94.62 124 THR A C 1
ATOM 1005 O O . THR A 1 124 ? 15.932 3.472 -13.666 1.00 94.62 124 THR A O 1
ATOM 1008 N N . ASN A 1 125 ? 17.276 4.989 -14.612 1.00 93.50 125 ASN A N 1
ATOM 1009 C CA . ASN A 1 125 ? 16.625 6.099 -13.916 1.00 93.50 125 ASN A CA 1
ATOM 1010 C C . ASN A 1 125 ? 15.167 6.246 -14.367 1.00 93.50 125 ASN A C 1
ATOM 1012 O O . ASN A 1 125 ? 14.294 6.471 -13.538 1.00 93.50 125 ASN A O 1
ATOM 1016 N N . GLU A 1 126 ? 14.900 6.040 -15.656 1.00 96.75 126 GLU A N 1
ATOM 1017 C CA . GLU A 1 126 ? 13.557 6.069 -16.229 1.00 96.75 126 GLU A CA 1
ATOM 1018 C C . GLU A 1 126 ? 12.667 4.964 -15.640 1.00 96.75 126 GLU A C 1
ATOM 1020 O O . GLU A 1 126 ? 11.509 5.230 -15.323 1.00 96.75 126 GLU A O 1
ATOM 1025 N N . ASP A 1 127 ? 13.198 3.755 -15.417 1.00 94.69 127 ASP A N 1
ATOM 1026 C CA . ASP A 1 127 ? 12.457 2.678 -14.743 1.00 94.69 127 ASP A CA 1
ATOM 1027 C C . ASP A 1 127 ? 12.074 3.075 -13.308 1.00 94.69 127 ASP A C 1
ATOM 1029 O O . ASP A 1 127 ? 10.947 2.841 -12.862 1.00 94.69 127 ASP A O 1
ATOM 1033 N N . MET A 1 128 ? 13.000 3.709 -12.581 1.00 94.06 128 MET A N 1
ATOM 1034 C CA . MET A 1 128 ? 12.772 4.161 -11.204 1.00 94.06 128 MET A CA 1
ATOM 1035 C C . MET A 1 128 ? 11.775 5.323 -11.146 1.00 94.06 128 MET A C 1
ATOM 1037 O O . MET A 1 128 ? 10.904 5.349 -10.275 1.00 94.06 128 MET A O 1
ATOM 1041 N N . GLU A 1 129 ? 11.853 6.264 -12.087 1.00 95.56 129 GLU A N 1
ATOM 1042 C CA . GLU A 1 129 ? 10.892 7.360 -12.229 1.00 95.56 129 GLU A CA 1
ATOM 1043 C C . GLU A 1 129 ? 9.496 6.841 -12.583 1.00 95.56 129 GLU A C 1
ATOM 1045 O O . GLU A 1 129 ? 8.515 7.246 -11.954 1.00 95.56 129 GLU A O 1
ATOM 1050 N N . ALA A 1 130 ? 9.392 5.899 -13.524 1.00 95.19 130 ALA A N 1
ATOM 1051 C CA . ALA A 1 130 ? 8.131 5.261 -13.891 1.00 95.19 130 ALA A CA 1
ATOM 1052 C C . ALA A 1 130 ? 7.523 4.492 -12.709 1.00 95.19 130 ALA A C 1
ATOM 1054 O O . ALA A 1 130 ? 6.318 4.579 -12.460 1.00 95.19 130 ALA A O 1
ATOM 1055 N N . PHE A 1 131 ? 8.351 3.788 -11.934 1.00 93.56 131 PHE A N 1
ATOM 1056 C CA . PHE A 1 131 ? 7.918 3.087 -10.731 1.00 93.56 131 PHE A CA 1
ATOM 1057 C C . PHE A 1 131 ? 7.397 4.053 -9.655 1.00 93.56 131 PHE A C 1
ATOM 1059 O O . PHE A 1 131 ? 6.311 3.841 -9.109 1.00 93.56 131 PHE A O 1
ATOM 1066 N N . CYS A 1 132 ? 8.115 5.148 -9.390 1.00 94.06 132 CYS A N 1
ATOM 1067 C CA . CYS A 1 132 ? 7.652 6.218 -8.502 1.00 94.06 132 CYS A CA 1
ATOM 1068 C C . CYS A 1 132 ? 6.334 6.832 -8.990 1.00 94.06 132 CYS A C 1
ATOM 1070 O O . CYS A 1 132 ? 5.414 7.038 -8.197 1.00 94.06 132 CYS A O 1
ATOM 1072 N N . HIS A 1 133 ? 6.224 7.102 -10.292 1.00 94.19 133 HIS A N 1
ATOM 1073 C CA . HIS A 1 133 ? 5.020 7.663 -10.894 1.00 94.19 133 HIS A CA 1
ATOM 1074 C C . HIS A 1 133 ? 3.817 6.726 -10.734 1.00 94.19 133 HIS A C 1
ATOM 1076 O O . HIS A 1 133 ? 2.754 7.163 -10.299 1.00 94.19 133 HIS A O 1
ATOM 1082 N N . MET A 1 134 ? 3.998 5.426 -10.986 1.00 94.31 134 MET A N 1
ATOM 1083 C CA . MET A 1 134 ? 2.969 4.409 -10.757 1.00 94.31 134 MET A CA 1
ATOM 1084 C C . MET A 1 134 ? 2.477 4.427 -9.302 1.00 94.31 134 MET A C 1
ATOM 1086 O O . MET A 1 134 ? 1.271 4.423 -9.056 1.00 94.31 134 MET A O 1
ATOM 1090 N N . TRP A 1 135 ? 3.390 4.500 -8.331 1.00 94.00 135 TRP A N 1
ATOM 1091 C CA . TRP A 1 135 ? 3.035 4.557 -6.912 1.00 94.00 135 TRP A CA 1
ATOM 1092 C C . TRP A 1 135 ? 2.335 5.844 -6.499 1.00 94.00 135 TRP A C 1
ATOM 1094 O O . TRP A 1 135 ? 1.390 5.790 -5.709 1.00 94.00 135 TRP A O 1
ATOM 1104 N N . ARG A 1 136 ? 2.727 6.980 -7.082 1.00 93.06 136 ARG A N 1
ATOM 1105 C CA . ARG A 1 136 ? 1.994 8.239 -6.935 1.00 93.06 136 ARG A CA 1
ATOM 1106 C C . ARG A 1 136 ? 0.557 8.087 -7.434 1.00 93.06 136 ARG A C 1
ATOM 1108 O O . ARG A 1 136 ? -0.376 8.431 -6.713 1.00 93.06 136 ARG A O 1
ATOM 1115 N N . CYS A 1 137 ? 0.364 7.504 -8.618 1.00 93.81 137 CYS A N 1
ATOM 1116 C CA . CYS A 1 137 ? -0.971 7.228 -9.143 1.00 93.81 137 CYS A CA 1
ATOM 1117 C C . CYS A 1 137 ? -1.758 6.289 -8.219 1.00 93.81 137 CYS A C 1
ATOM 1119 O O . CYS A 1 137 ? -2.926 6.546 -7.945 1.00 93.81 137 CYS A O 1
ATOM 1121 N N . TYR A 1 138 ? -1.145 5.232 -7.682 1.00 94.44 138 TYR A N 1
ATOM 1122 C CA . TYR A 1 138 ? -1.820 4.375 -6.702 1.00 94.44 138 TYR A CA 1
ATOM 1123 C C . TYR A 1 138 ? -2.243 5.150 -5.453 1.00 94.44 138 TYR A C 1
ATOM 1125 O O . TYR A 1 138 ? -3.350 4.936 -4.970 1.00 94.44 138 TYR A O 1
ATOM 1133 N N . GLY A 1 139 ? -1.411 6.070 -4.953 1.00 93.19 139 GLY A N 1
ATOM 1134 C CA . GLY A 1 139 ? -1.772 7.003 -3.877 1.00 93.19 139 GLY A CA 1
ATOM 1135 C C . GLY A 1 139 ? -3.045 7.767 -4.182 1.00 93.19 139 GLY A C 1
ATOM 1136 O O . GLY A 1 139 ? -4.022 7.648 -3.439 1.00 93.19 139 GLY A O 1
ATOM 1137 N N . TYR A 1 140 ? -3.065 8.443 -5.325 1.00 93.69 140 TYR A N 1
ATOM 1138 C CA . TYR A 1 140 ? -4.227 9.191 -5.787 1.00 93.69 140 TYR A CA 1
ATOM 1139 C C . TYR A 1 140 ? -5.496 8.326 -5.848 1.00 93.69 140 TYR A C 1
ATOM 1141 O O . TYR A 1 140 ? -6.531 8.658 -5.270 1.00 93.69 140 TYR A O 1
ATOM 1149 N N . PHE A 1 141 ? -5.416 7.148 -6.475 1.00 92.94 141 PHE A N 1
ATOM 1150 C CA . PHE A 1 141 ? -6.557 6.234 -6.601 1.00 92.94 141 PHE A CA 1
ATOM 1151 C C . PHE A 1 141 ? -7.024 5.624 -5.268 1.00 92.94 141 PHE A C 1
ATOM 1153 O O . PHE A 1 141 ? -8.174 5.190 -5.165 1.00 92.94 141 PHE A O 1
ATOM 1160 N N . LEU A 1 142 ? -6.153 5.574 -4.258 1.00 92.69 142 LEU A N 1
ATOM 1161 C CA . LEU A 1 142 ? -6.479 5.121 -2.905 1.00 92.69 142 LEU A CA 1
ATOM 1162 C C . LEU A 1 142 ? -7.012 6.243 -2.003 1.00 92.69 142 LEU A C 1
ATOM 1164 O O . LEU A 1 142 ? -7.363 5.956 -0.853 1.00 92.69 142 LEU A O 1
ATOM 1168 N N . GLY A 1 143 ? -7.110 7.469 -2.527 1.00 91.25 143 GLY A N 1
ATOM 1169 C CA . GLY A 1 143 ? -7.667 8.633 -1.845 1.00 91.25 143 GLY A CA 1
ATOM 1170 C C . GLY A 1 143 ? -6.637 9.512 -1.136 1.00 91.25 143 GLY A C 1
ATOM 1171 O O . GLY A 1 143 ? -7.030 10.264 -0.250 1.00 91.25 143 GLY A O 1
ATOM 1172 N N . ILE A 1 144 ? -5.350 9.404 -1.482 1.00 92.19 144 ILE A N 1
ATOM 1173 C CA . ILE A 1 144 ? -4.325 10.361 -1.044 1.00 92.19 144 ILE A CA 1
ATOM 1174 C C . ILE A 1 144 ? -4.401 11.590 -1.952 1.00 92.19 144 ILE A C 1
ATOM 1176 O O . ILE A 1 144 ? -4.478 11.455 -3.172 1.00 92.19 144 ILE A O 1
ATOM 1180 N N . GLU A 1 145 ? -4.399 12.778 -1.359 1.00 90.06 145 GLU A N 1
ATOM 1181 C CA . GLU A 1 145 ? -4.343 14.037 -2.109 1.00 90.06 145 GLU A CA 1
ATOM 1182 C C . GLU A 1 145 ? -3.011 14.179 -2.870 1.00 90.06 145 GLU A C 1
ATOM 1184 O O . GLU A 1 145 ? -1.983 13.650 -2.454 1.00 90.06 145 GLU A O 1
ATOM 1189 N N . ASP A 1 146 ? -3.037 14.882 -4.003 1.00 82.75 146 ASP A N 1
ATOM 1190 C CA . ASP A 1 146 ? -1.862 15.071 -4.870 1.00 82.75 146 ASP A CA 1
ATOM 1191 C C . ASP A 1 146 ? -0.867 16.139 -4.364 1.00 82.75 146 ASP A C 1
ATOM 1193 O O . ASP A 1 146 ? 0.207 16.276 -4.963 1.00 82.75 146 ASP A O 1
ATOM 1197 N N . GLU A 1 147 ? -1.244 16.901 -3.328 1.00 65.75 147 GLU A N 1
ATOM 1198 C CA . GLU A 1 147 ? -0.515 18.057 -2.768 1.00 65.75 147 GLU A CA 1
ATOM 1199 C C . GLU A 1 147 ? 0.542 17.684 -1.717 1.00 65.75 147 GLU A C 1
ATOM 1201 O O . GLU A 1 147 ? 0.266 16.836 -0.835 1.00 65.75 147 GLU A O 1
#

Radius of gyration: 18.79 Å; chains: 1; bounding box: 36×40×43 Å

pLDDT: mean 85.18, std 12.05, range [47.31, 96.88]